Protein AF-A0A536QZB1-F1 (afdb_monomer_lite)

Secondary structure (DSSP, 8-state):
-PPPPPPPHHHHTTEEEEEEE-TTT---EEEEEEETTEEEEEE-STTSEEEEEEE-SSTTS-EEEEEEEPPTTEEB--EEEETTEEEE--EESS------TTS--------PPPPPPPTT-PPP----S----B-EEEEEES--

pLDDT: mean 73.52, std 22.34, range [28.92, 97.94]

Sequence (144 aa):
MPTPAQPRPLEQNGLELVGHSDLGGRGDGMQVMRNGDVLYVGHMGDFGVGTSVVDIADPARPKVLRQISVPKGTHSHKVQLADGLLLANHEQYPYRVVVRRGQIRVRLGAGEGLPEPDPDRRRPGGSDESAACLALVVARTTRG

Radius of gyration: 20.39 Å; chains: 1; bounding box: 47×38×72 Å

Structure (mmCIF, N/CA/C/O backbone):
data_AF-A0A536QZB1-F1
#
_entry.id   AF-A0A536QZB1-F1
#
loop_
_atom_site.group_PDB
_atom_site.id
_atom_site.type_symbol
_atom_site.label_atom_id
_atom_site.label_alt_id
_atom_site.label_comp_id
_atom_site.label_asym_id
_atom_site.label_entity_id
_atom_site.label_seq_id
_atom_site.pdbx_PDB_ins_code
_atom_site.Cartn_x
_atom_site.Cartn_y
_atom_site.Cartn_z
_atom_site.occupancy
_atom_site.B_iso_or_equiv
_atom_site.auth_seq_id
_atom_site.auth_comp_id
_atom_site.auth_asym_id
_atom_site.auth_atom_id
_atom_site.pdbx_PDB_model_num
ATOM 1 N N . MET A 1 1 ? 3.709 18.062 38.932 1.00 48.09 1 MET A N 1
ATOM 2 C CA . MET A 1 1 ? 2.764 17.720 37.849 1.00 48.09 1 MET A CA 1
ATOM 3 C C . MET A 1 1 ? 3.590 17.489 36.597 1.00 48.09 1 MET A C 1
ATOM 5 O O . MET A 1 1 ? 4.364 18.388 36.286 1.00 48.09 1 MET A O 1
ATOM 9 N N . PRO A 1 2 ? 3.526 16.331 35.922 1.00 42.81 2 PRO A N 1
ATOM 10 C CA . PRO A 1 2 ? 4.156 16.214 34.615 1.00 42.81 2 PRO A CA 1
ATOM 11 C C . PRO A 1 2 ? 3.460 17.188 33.660 1.00 42.81 2 PRO A C 1
ATOM 13 O O . PRO A 1 2 ? 2.234 17.313 33.684 1.00 42.81 2 PRO A O 1
ATOM 16 N N . THR A 1 3 ? 4.240 17.904 32.859 1.00 38.25 3 THR A N 1
ATOM 17 C CA . THR A 1 3 ? 3.725 18.739 31.772 1.00 38.25 3 THR A CA 1
ATOM 18 C C . THR A 1 3 ? 2.934 17.853 30.803 1.00 38.25 3 THR A C 1
ATOM 20 O O . THR A 1 3 ? 3.440 16.783 30.452 1.00 38.25 3 THR A O 1
ATOM 23 N N . PRO A 1 4 ? 1.721 18.241 30.366 1.00 52.66 4 PRO A N 1
ATOM 24 C CA . PRO A 1 4 ? 1.012 17.501 29.329 1.00 52.66 4 PRO A CA 1
ATOM 25 C C . PRO A 1 4 ? 1.910 17.365 28.097 1.00 52.66 4 PRO A C 1
ATOM 27 O O . PRO A 1 4 ? 2.496 18.354 27.651 1.00 52.66 4 PRO A O 1
ATOM 30 N N . ALA A 1 5 ? 2.047 16.148 27.571 1.00 63.94 5 ALA A N 1
ATOM 31 C CA . ALA A 1 5 ? 2.754 15.932 26.316 1.00 63.94 5 ALA A CA 1
ATOM 32 C C . ALA A 1 5 ? 2.104 16.790 25.218 1.00 63.94 5 ALA A C 1
ATOM 34 O O . ALA A 1 5 ? 0.876 16.862 25.132 1.00 63.94 5 ALA A O 1
ATOM 35 N N . GLN A 1 6 ? 2.916 17.473 24.408 1.00 60.62 6 GLN A N 1
ATOM 36 C CA . GLN A 1 6 ? 2.393 18.270 23.299 1.00 60.62 6 GLN A CA 1
ATOM 37 C C . GLN A 1 6 ? 1.693 17.354 22.278 1.00 60.62 6 GLN A C 1
ATOM 39 O O . GLN A 1 6 ? 2.250 16.307 21.940 1.00 60.62 6 GLN A O 1
ATOM 44 N N . PRO A 1 7 ? 0.506 17.733 21.764 1.00 60.34 7 PRO A N 1
ATOM 45 C CA . PRO A 1 7 ? -0.191 16.946 20.751 1.00 60.34 7 PRO A CA 1
ATOM 46 C C . PRO A 1 7 ? 0.644 16.842 19.474 1.00 60.34 7 PRO A C 1
ATOM 48 O O . PRO A 1 7 ? 1.287 17.817 19.071 1.00 60.34 7 PRO A O 1
ATOM 51 N N . ARG A 1 8 ? 0.610 15.682 18.813 1.00 77.44 8 ARG A N 1
ATOM 52 C CA . ARG A 1 8 ? 1.330 15.447 17.549 1.00 77.44 8 ARG A CA 1
ATOM 53 C C . ARG A 1 8 ? 0.755 16.312 16.414 1.00 77.44 8 ARG A C 1
ATOM 55 O O . ARG A 1 8 ? -0.412 16.696 16.491 1.00 77.44 8 ARG A O 1
ATOM 62 N N . PRO A 1 9 ? 1.504 16.573 15.322 1.00 79.88 9 PRO A N 1
ATOM 63 C CA . PRO A 1 9 ? 1.031 17.425 14.223 1.00 79.88 9 PRO A CA 1
ATOM 64 C C . PRO A 1 9 ? -0.341 17.026 13.654 1.00 79.88 9 PRO A C 1
ATOM 66 O O . PRO A 1 9 ? -1.150 17.894 13.344 1.00 79.88 9 PRO A O 1
ATOM 69 N N . LEU A 1 10 ? -0.643 15.725 13.566 1.00 78.88 10 LEU A N 1
ATOM 70 C CA . LEU A 1 10 ? -1.961 15.234 13.137 1.00 78.88 10 LEU A CA 1
ATOM 71 C C . LEU A 1 10 ? -3.072 15.633 14.126 1.00 78.88 10 LEU A C 1
ATOM 73 O O . LEU A 1 10 ? -4.098 16.178 13.719 1.00 78.88 10 LEU A O 1
ATOM 77 N N . GLU A 1 11 ? -2.833 15.443 15.426 1.00 79.94 11 GLU A N 1
ATOM 78 C CA . GLU A 1 11 ? -3.800 15.698 16.504 1.00 79.94 11 GLU A CA 1
ATOM 79 C C . GLU A 1 11 ? -4.137 17.189 16.624 1.00 79.94 11 GLU A C 1
ATOM 81 O O . GLU A 1 11 ? -5.294 17.551 16.837 1.00 79.94 11 GLU A O 1
ATOM 86 N N . GLN A 1 12 ? -3.154 18.067 16.392 1.00 83.88 12 GLN A N 1
ATOM 87 C CA . GLN A 1 12 ? -3.360 19.521 16.343 1.00 83.88 12 GLN A CA 1
ATOM 88 C C . GLN A 1 12 ? -4.321 19.947 15.222 1.00 83.88 12 GLN A C 1
ATOM 90 O O . GLN A 1 12 ? -4.978 20.980 15.331 1.00 83.88 12 GLN A O 1
ATOM 95 N N . ASN A 1 13 ? -4.434 19.138 14.166 1.00 84.88 13 ASN A N 1
ATOM 96 C CA . ASN A 1 13 ? -5.282 19.393 13.004 1.00 84.88 13 ASN A CA 1
ATOM 97 C C . ASN A 1 13 ? -6.594 18.585 13.032 1.00 84.88 13 ASN A C 1
ATOM 99 O O . ASN A 1 13 ? -7.268 18.463 12.011 1.00 84.88 13 ASN A O 1
ATOM 103 N N . GLY A 1 14 ? -6.981 18.032 14.190 1.00 87.19 14 GLY A N 1
ATOM 104 C CA . GLY A 1 14 ? -8.227 17.271 14.336 1.00 87.19 14 GLY A CA 1
ATOM 105 C C . GLY A 1 14 ? -8.199 15.886 13.679 1.00 87.19 14 GLY A C 1
ATOM 106 O O . GLY A 1 14 ? -9.262 15.291 13.470 1.00 87.19 14 GLY A O 1
ATOM 107 N N . LEU A 1 15 ? -7.006 15.369 13.377 1.00 87.62 15 LEU A N 1
ATOM 108 C CA . LEU A 1 15 ? -6.784 14.031 12.842 1.00 87.62 15 LEU A CA 1
ATOM 109 C C . LEU A 1 15 ? -6.149 13.130 13.899 1.00 87.62 15 LEU A C 1
ATOM 111 O O . LEU A 1 15 ? -5.240 13.527 14.621 1.00 87.62 15 LEU A O 1
ATOM 115 N N . GLU A 1 16 ? -6.590 11.883 13.949 1.00 86.69 16 GLU A N 1
ATOM 116 C CA . GLU A 1 16 ? -6.020 10.861 14.823 1.00 86.69 16 GLU A CA 1
ATOM 117 C C . GLU A 1 16 ? -5.283 9.817 13.977 1.00 86.69 16 GLU A C 1
ATOM 119 O O . GLU A 1 16 ? -5.871 9.258 13.048 1.00 86.69 16 GLU A O 1
ATOM 124 N N . LEU A 1 17 ? -4.009 9.546 14.291 1.00 86.88 17 LEU A N 1
ATOM 125 C CA . LEU A 1 17 ? -3.282 8.414 13.709 1.00 86.88 17 LEU A CA 1
ATOM 126 C C . LEU A 1 17 ? -3.865 7.113 14.269 1.00 86.88 17 LEU A C 1
ATOM 128 O O . LEU A 1 17 ? -3.701 6.839 15.456 1.00 86.88 17 LEU A O 1
ATOM 132 N N . VAL A 1 18 ? -4.493 6.309 13.411 1.00 90.19 18 VAL A N 1
ATOM 133 C CA . VAL A 1 18 ? -5.110 5.034 13.805 1.00 90.19 18 VAL A CA 1
ATOM 134 C C . VAL A 1 18 ? -4.110 3.890 13.683 1.00 90.19 18 VAL A C 1
ATOM 136 O O . VAL A 1 18 ? -3.960 3.102 14.610 1.00 90.19 18 VAL A O 1
ATOM 139 N N . GLY A 1 19 ? -3.396 3.815 12.560 1.00 88.75 19 GLY A N 1
ATOM 140 C CA . GLY A 1 19 ? -2.442 2.747 12.288 1.00 88.75 19 GLY A CA 1
ATOM 141 C C . GLY A 1 19 ? -1.452 3.112 11.191 1.00 88.75 19 GLY A C 1
ATOM 142 O O . GLY A 1 19 ? -1.628 4.091 10.459 1.00 88.75 19 GLY A O 1
ATOM 143 N N . HIS A 1 20 ? -0.393 2.312 11.102 1.00 91.25 20 HIS A N 1
ATOM 144 C CA . HIS A 1 20 ? 0.722 2.512 10.184 1.00 91.25 20 HIS A CA 1
ATOM 145 C C . HIS A 1 20 ? 1.288 1.163 9.727 1.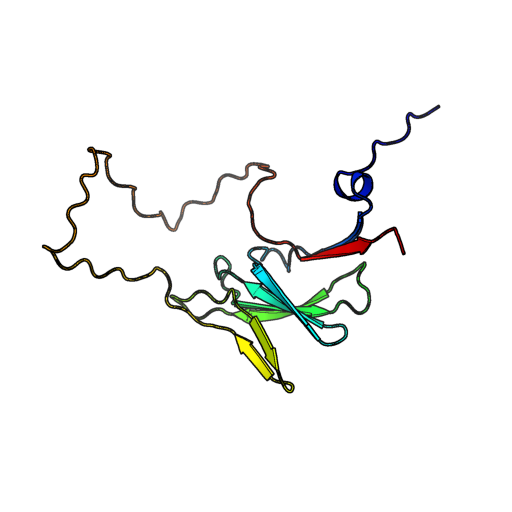00 91.25 20 HIS A C 1
ATOM 147 O O . HIS A 1 20 ? 1.377 0.220 10.514 1.00 91.25 20 HIS A O 1
ATOM 153 N N . SER A 1 21 ? 1.729 1.096 8.472 1.00 90.12 21 SER A N 1
ATOM 154 C CA . SER A 1 21 ? 2.563 0.012 7.954 1.00 90.12 21 SER A CA 1
ATOM 155 C C . SER A 1 21 ? 3.675 0.582 7.078 1.00 90.12 21 SER A C 1
ATOM 157 O O . SER A 1 21 ? 3.420 1.427 6.221 1.00 90.12 21 SER A O 1
ATOM 159 N N . ASP A 1 22 ? 4.891 0.064 7.251 1.00 88.81 22 ASP A N 1
ATOM 160 C CA . ASP A 1 22 ? 6.047 0.334 6.384 1.00 88.81 22 ASP A CA 1
ATOM 161 C C . ASP A 1 22 ? 6.048 -0.533 5.107 1.00 88.81 22 ASP A C 1
ATOM 163 O O . ASP A 1 22 ? 7.027 -0.567 4.356 1.00 88.81 22 ASP A O 1
ATOM 167 N N . LEU A 1 23 ? 4.955 -1.275 4.885 1.00 92.31 23 LEU A N 1
ATOM 168 C CA . LEU A 1 23 ? 4.755 -2.199 3.774 1.00 92.31 23 LEU A CA 1
ATOM 169 C C . LEU A 1 23 ? 5.849 -3.280 3.692 1.00 92.31 23 LEU A C 1
ATOM 171 O O . LEU A 1 23 ? 6.245 -3.692 2.601 1.00 92.31 23 LEU A O 1
ATOM 175 N N . GLY A 1 24 ? 6.353 -3.739 4.842 1.00 89.50 24 GLY A N 1
ATOM 176 C CA . GLY A 1 24 ? 7.427 -4.733 4.905 1.00 89.50 24 GLY A CA 1
ATOM 177 C C . GLY A 1 24 ? 8.780 -4.159 4.479 1.00 89.50 24 GLY A C 1
ATOM 178 O O . GLY A 1 24 ? 9.567 -4.847 3.828 1.00 89.50 24 GLY A O 1
ATOM 179 N N . GLY A 1 25 ? 9.024 -2.881 4.783 1.00 89.19 25 GLY A N 1
ATOM 180 C CA . GLY A 1 25 ? 10.221 -2.141 4.374 1.00 89.19 25 GLY A CA 1
ATOM 181 C C . GLY A 1 25 ? 10.221 -1.696 2.906 1.00 89.19 25 GLY A C 1
ATOM 182 O O . GLY A 1 25 ? 11.280 -1.408 2.349 1.00 89.19 25 GLY A O 1
ATOM 183 N N . ARG A 1 26 ? 9.051 -1.660 2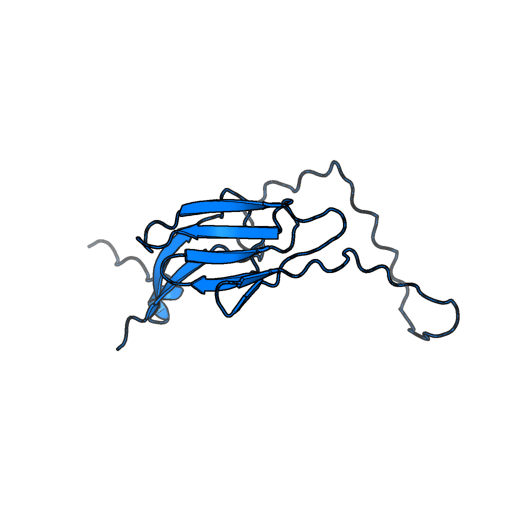.255 1.00 87.19 26 ARG A N 1
ATOM 184 C CA . ARG A 1 26 ? 8.865 -1.320 0.830 1.00 87.19 26 ARG A CA 1
ATOM 185 C C . ARG A 1 26 ? 8.046 -0.033 0.689 1.00 87.19 26 ARG A C 1
ATOM 187 O O . ARG A 1 26 ? 7.034 0.000 0.000 1.00 87.19 26 ARG A O 1
ATOM 194 N N . GLY A 1 27 ? 8.451 1.013 1.403 1.00 78.06 27 GLY A N 1
ATOM 195 C CA . GLY A 1 27 ? 7.668 2.233 1.622 1.00 78.06 27 GLY A CA 1
ATOM 196 C C . GLY A 1 27 ? 7.551 3.205 0.442 1.00 78.06 27 GLY A C 1
ATOM 197 O O . GLY A 1 27 ? 7.283 4.370 0.692 1.00 78.06 27 GLY A O 1
ATOM 198 N N . ASP A 1 28 ? 7.747 2.782 -0.813 1.00 87.81 28 ASP A N 1
ATOM 199 C CA . ASP A 1 28 ? 7.618 3.619 -2.026 1.00 87.81 28 ASP A CA 1
ATOM 200 C C . ASP A 1 28 ? 6.173 3.716 -2.563 1.00 87.81 28 ASP A C 1
ATOM 202 O O . ASP A 1 28 ? 5.942 3.851 -3.770 1.00 87.81 28 ASP A O 1
ATOM 206 N N . GLY A 1 29 ? 5.188 3.599 -1.667 1.00 87.19 29 GLY A N 1
ATOM 207 C CA . GLY A 1 29 ? 3.770 3.665 -2.005 1.00 87.19 29 GLY A CA 1
ATOM 208 C C . GLY A 1 29 ? 3.370 5.036 -2.557 1.00 87.19 29 GLY A C 1
ATOM 209 O O . GLY A 1 29 ? 3.909 6.070 -2.156 1.00 87.19 29 GLY A O 1
ATOM 210 N N . MET A 1 30 ? 2.403 5.045 -3.475 1.00 90.62 30 MET A N 1
ATOM 211 C CA . MET A 1 30 ? 1.865 6.258 -4.090 1.00 90.62 30 MET A CA 1
ATOM 212 C C . MET A 1 30 ? 0.332 6.234 -4.097 1.00 90.62 30 MET A C 1
ATOM 214 O O . MET A 1 30 ? -0.285 6.728 -3.156 1.00 90.62 30 MET A O 1
ATOM 218 N N . GLN A 1 31 ? -0.312 5.655 -5.115 1.00 94.88 31 GLN A N 1
ATOM 219 C CA . GLN A 1 31 ? -1.771 5.615 -5.162 1.00 94.88 31 GLN A CA 1
ATOM 220 C C . GLN A 1 31 ? -2.310 4.520 -4.236 1.00 94.88 31 GLN A C 1
ATOM 222 O O . GLN A 1 31 ? -1.802 3.403 -4.236 1.00 94.88 31 GLN A O 1
ATOM 227 N N . VAL A 1 32 ? -3.382 4.813 -3.499 1.00 95.56 32 VAL A N 1
ATOM 228 C CA . VAL A 1 32 ? -4.080 3.843 -2.645 1.00 95.56 32 VAL A CA 1
ATOM 229 C C . VAL A 1 32 ? -5.545 3.756 -3.066 1.00 95.56 32 VAL A C 1
ATOM 231 O O . VAL A 1 32 ? -6.223 4.776 -3.163 1.00 95.56 32 VAL A O 1
ATOM 234 N N . MET A 1 33 ? -6.038 2.540 -3.295 1.00 96.12 33 MET A N 1
ATOM 235 C CA . MET A 1 33 ? -7.446 2.245 -3.577 1.00 96.12 33 MET A CA 1
ATOM 236 C C . MET A 1 33 ? -7.990 1.259 -2.547 1.00 96.12 33 MET A C 1
ATOM 238 O O . MET A 1 33 ? -7.295 0.322 -2.160 1.00 96.12 33 MET A O 1
ATOM 242 N N . ARG A 1 34 ? -9.241 1.440 -2.118 1.00 95.75 34 ARG A N 1
ATOM 243 C CA . ARG A 1 34 ? -9.908 0.567 -1.143 1.00 95.75 34 ARG A CA 1
ATOM 244 C C . ARG A 1 34 ? -11.006 -0.259 -1.804 1.00 95.75 34 ARG A C 1
ATOM 246 O O . ARG A 1 34 ? -11.781 0.276 -2.590 1.00 95.75 34 ARG A O 1
ATOM 253 N N . ASN A 1 35 ? -11.117 -1.527 -1.418 1.00 95.81 35 ASN A N 1
ATOM 254 C CA . ASN A 1 35 ? -12.297 -2.358 -1.654 1.00 95.81 35 ASN A CA 1
ATOM 255 C C . ASN A 1 35 ? -12.585 -3.201 -0.405 1.00 95.81 35 ASN A C 1
ATOM 257 O O . ASN A 1 35 ? -11.791 -4.072 -0.050 1.00 95.81 35 ASN A O 1
ATOM 261 N N . GLY A 1 36 ? -13.699 -2.917 0.276 1.00 95.56 36 GLY A N 1
ATOM 262 C CA . GLY A 1 36 ? -14.001 -3.506 1.583 1.00 95.56 36 GLY A CA 1
ATOM 263 C C . GLY A 1 36 ? -12.886 -3.220 2.590 1.00 95.56 36 GLY A C 1
ATOM 264 O O . GLY A 1 36 ? -12.449 -2.078 2.725 1.00 95.56 36 GLY A O 1
ATOM 265 N N . ASP A 1 37 ? -12.385 -4.258 3.249 1.00 97.44 37 ASP A N 1
ATOM 266 C CA . ASP A 1 37 ? -11.296 -4.161 4.230 1.00 97.44 37 ASP A CA 1
ATOM 267 C C . ASP A 1 37 ? -9.915 -4.425 3.623 1.00 97.44 37 ASP A C 1
ATOM 269 O O . ASP A 1 37 ? -8.972 -4.791 4.317 1.00 97.44 37 ASP A O 1
ATOM 273 N N . VAL A 1 38 ? -9.781 -4.225 2.312 1.00 97.19 38 VAL A N 1
ATOM 274 C CA . VAL A 1 38 ? -8.518 -4.392 1.599 1.00 97.19 38 VAL A CA 1
ATOM 275 C C . VAL A 1 38 ? -8.124 -3.092 0.919 1.00 97.19 38 VAL A C 1
ATOM 277 O O . VAL A 1 38 ? -8.932 -2.434 0.256 1.00 97.19 38 VAL A O 1
ATOM 280 N N . LEU A 1 39 ? -6.851 -2.743 1.055 1.00 97.12 39 LEU A N 1
ATOM 281 C CA . LEU A 1 39 ? -6.207 -1.675 0.312 1.00 97.12 39 LEU A CA 1
ATOM 282 C C . LEU A 1 39 ? -5.272 -2.244 -0.747 1.00 97.12 39 LEU A C 1
ATOM 284 O O . LEU A 1 39 ? -4.553 -3.214 -0.516 1.00 97.12 39 LEU A O 1
ATOM 288 N N . TYR A 1 40 ? -5.257 -1.579 -1.891 1.00 96.69 40 TYR A N 1
ATOM 289 C CA . TYR A 1 40 ? -4.337 -1.799 -2.992 1.00 96.69 40 TYR A CA 1
ATOM 290 C C . TYR A 1 40 ? -3.474 -0.550 -3.102 1.00 96.69 40 TYR A C 1
ATOM 292 O O . TYR A 1 40 ? -3.983 0.533 -3.386 1.00 96.69 40 TYR A O 1
ATOM 300 N N . VAL A 1 41 ? -2.184 -0.699 -2.830 1.00 96.44 41 VAL A N 1
ATOM 301 C CA . VAL A 1 41 ? -1.201 0.384 -2.846 1.00 96.44 41 VAL A CA 1
ATOM 302 C C . VAL A 1 41 ? -0.333 0.203 -4.083 1.00 96.44 41 VAL A C 1
ATOM 304 O O . VAL A 1 41 ? 0.364 -0.802 -4.187 1.00 96.44 41 VAL A O 1
ATOM 307 N N . GLY A 1 42 ? -0.389 1.135 -5.029 1.00 95.56 42 GLY A N 1
ATOM 308 C CA . GLY A 1 42 ? 0.537 1.207 -6.156 1.00 95.56 42 GLY A CA 1
ATOM 309 C C . GLY A 1 42 ? 1.890 1.742 -5.697 1.00 95.56 42 GLY A C 1
ATOM 310 O O . GLY A 1 42 ? 1.943 2.692 -4.918 1.00 95.56 42 GLY A O 1
ATOM 311 N N . HIS A 1 43 ? 2.975 1.145 -6.180 1.00 93.44 43 HIS A N 1
ATOM 312 C CA . HIS A 1 43 ? 4.347 1.495 -5.805 1.00 93.44 43 HIS A CA 1
ATOM 313 C C . HIS A 1 43 ? 5.103 2.113 -6.973 1.00 93.44 43 HIS A C 1
ATOM 315 O O . HIS A 1 43 ? 4.867 1.764 -8.133 1.00 93.44 43 HIS A O 1
ATOM 321 N N . MET A 1 44 ? 6.050 3.001 -6.673 1.00 90.25 44 MET A N 1
ATOM 322 C CA . MET A 1 44 ? 6.960 3.528 -7.692 1.00 90.25 44 MET A CA 1
ATOM 323 C C . MET A 1 44 ? 7.704 2.393 -8.400 1.00 90.25 44 MET A C 1
ATOM 325 O O . MET A 1 44 ? 7.738 2.379 -9.627 1.00 90.25 44 MET A O 1
ATOM 329 N N . GLY A 1 45 ? 8.167 1.386 -7.659 1.00 87.19 45 GLY A N 1
ATOM 330 C CA . GLY A 1 45 ? 8.941 0.261 -8.179 1.00 87.19 45 GLY A CA 1
ATOM 331 C C . GLY A 1 45 ? 10.387 0.241 -7.687 1.00 87.19 45 GLY A C 1
ATOM 332 O O . GLY A 1 45 ? 11.112 -0.706 -7.997 1.00 87.19 45 GLY A O 1
ATOM 333 N N . ASP A 1 46 ? 10.795 1.226 -6.882 1.00 85.75 46 ASP A N 1
ATOM 334 C CA . ASP A 1 46 ? 12.167 1.420 -6.393 1.00 85.75 46 ASP A CA 1
ATOM 335 C C . ASP A 1 46 ? 12.662 0.216 -5.584 1.00 85.75 46 ASP A C 1
ATOM 337 O O . ASP A 1 46 ? 13.854 -0.096 -5.555 1.00 85.75 46 ASP A O 1
ATOM 341 N N . PHE A 1 47 ? 11.729 -0.502 -4.958 1.00 86.50 47 PHE A N 1
ATOM 342 C CA . PHE A 1 47 ? 12.008 -1.698 -4.176 1.00 86.50 47 PHE A CA 1
ATOM 343 C C . PHE A 1 47 ? 11.586 -3.010 -4.857 1.00 86.50 47 PHE A C 1
ATOM 345 O O . PHE A 1 47 ? 11.492 -4.047 -4.195 1.00 86.50 47 PHE A O 1
ATOM 352 N N . GLY A 1 48 ? 11.324 -2.988 -6.167 1.00 90.31 48 GLY A N 1
ATOM 353 C CA . GLY A 1 48 ? 10.914 -4.166 -6.938 1.00 90.31 48 GLY A CA 1
ATOM 354 C C . GLY A 1 48 ? 9.452 -4.584 -6.735 1.00 90.31 48 GLY A C 1
ATOM 355 O O . GLY A 1 48 ? 9.036 -5.620 -7.255 1.00 90.31 48 GLY A O 1
ATOM 356 N N . VAL A 1 49 ? 8.661 -3.791 -6.011 1.00 93.69 49 VAL A N 1
ATOM 357 C CA . VAL A 1 49 ? 7.224 -4.004 -5.793 1.00 93.69 49 VAL A CA 1
ATOM 358 C C . VAL A 1 49 ? 6.447 -3.051 -6.691 1.00 93.69 49 VAL A C 1
ATOM 360 O O . VAL A 1 49 ? 6.788 -1.882 -6.771 1.00 93.69 49 VAL A O 1
ATOM 363 N N . GLY A 1 50 ? 5.420 -3.549 -7.377 1.00 93.56 50 GLY A N 1
ATOM 364 C CA . GLY A 1 50 ? 4.491 -2.733 -8.159 1.00 93.56 50 GLY A CA 1
ATOM 365 C C . GLY A 1 50 ? 3.165 -2.497 -7.441 1.00 93.56 50 GLY A C 1
ATOM 366 O O . GLY A 1 50 ? 2.585 -1.420 -7.540 1.00 93.56 50 GLY A O 1
ATOM 367 N N . THR A 1 51 ? 2.677 -3.474 -6.671 1.00 95.88 51 THR A N 1
ATOM 368 C CA . THR A 1 51 ? 1.437 -3.323 -5.893 1.00 95.88 51 THR A CA 1
ATOM 369 C C . THR A 1 51 ? 1.497 -4.099 -4.581 1.00 95.88 51 THR A C 1
ATOM 371 O O . THR A 1 51 ? 1.784 -5.295 -4.596 1.00 95.88 51 THR A O 1
ATOM 374 N N . SER A 1 52 ? 1.166 -3.456 -3.459 1.00 97.06 52 SER A N 1
ATOM 375 C CA . SER A 1 52 ? 0.905 -4.134 -2.182 1.00 97.06 52 SER A CA 1
ATOM 376 C C . SER A 1 52 ? -0.595 -4.263 -1.936 1.00 97.06 52 SER A C 1
ATOM 378 O O . SER A 1 52 ? -1.350 -3.312 -2.121 1.00 97.06 52 SER A O 1
ATOM 380 N N . VAL A 1 53 ? -1.016 -5.440 -1.486 1.00 97.38 53 VAL A N 1
ATOM 381 C CA . VAL A 1 53 ? -2.368 -5.735 -1.005 1.00 97.38 53 VAL A CA 1
ATOM 382 C C . VAL A 1 53 ? -2.310 -5.785 0.515 1.00 97.38 53 VAL A C 1
ATOM 384 O O . VAL A 1 53 ? -1.528 -6.559 1.073 1.00 97.38 53 VAL A O 1
ATOM 387 N N . VAL A 1 54 ? -3.112 -4.963 1.182 1.00 97.56 54 VAL A N 1
ATOM 388 C CA . VAL A 1 54 ? -3.059 -4.761 2.633 1.00 97.56 54 VAL A CA 1
ATOM 389 C C . VAL A 1 54 ? -4.439 -4.999 3.234 1.00 97.56 54 VAL A C 1
ATOM 391 O O . VAL A 1 54 ? -5.403 -4.358 2.831 1.00 97.56 54 VAL A O 1
ATOM 394 N N . ASP A 1 55 ? -4.526 -5.907 4.198 1.00 97.94 55 ASP A N 1
ATOM 395 C CA . ASP A 1 55 ? -5.694 -6.097 5.056 1.00 97.94 55 ASP A CA 1
ATOM 396 C C . ASP A 1 55 ? -5.755 -4.978 6.098 1.00 97.94 55 ASP A C 1
ATOM 398 O O . ASP A 1 55 ? -4.772 -4.706 6.796 1.00 97.94 55 ASP A O 1
ATOM 402 N N . ILE A 1 56 ? -6.913 -4.335 6.184 1.00 97.56 56 ILE A N 1
ATOM 403 C CA . ILE A 1 56 ? -7.239 -3.274 7.135 1.00 97.56 56 ILE A CA 1
ATOM 404 C C . ILE A 1 56 ? -8.531 -3.564 7.909 1.00 97.56 56 ILE A C 1
ATOM 406 O O . ILE A 1 56 ? -9.162 -2.626 8.394 1.00 97.56 56 ILE A O 1
ATOM 410 N N . ALA A 1 57 ? -8.927 -4.834 8.053 1.00 97.62 57 ALA A N 1
ATOM 411 C CA . ALA A 1 57 ? -10.067 -5.217 8.893 1.00 97.62 57 ALA A CA 1
ATOM 412 C C . ALA A 1 57 ? -9.907 -4.705 10.336 1.00 97.62 57 ALA A C 1
ATOM 414 O O . ALA A 1 57 ? -10.873 -4.281 10.968 1.00 97.62 57 ALA A O 1
ATOM 415 N N . ASP A 1 58 ? -8.664 -4.683 10.829 1.00 97.06 58 ASP A N 1
ATOM 416 C CA . ASP A 1 58 ? -8.253 -3.866 11.970 1.00 97.06 58 ASP A CA 1
ATOM 417 C C . ASP A 1 58 ? -7.368 -2.706 11.470 1.00 97.06 58 ASP A C 1
ATOM 419 O O . ASP A 1 58 ? -6.177 -2.912 11.203 1.00 97.06 58 ASP A O 1
ATOM 423 N N . PRO A 1 59 ? -7.904 -1.477 11.338 1.00 93.44 59 PRO A N 1
ATOM 424 C CA . PRO A 1 59 ? -7.151 -0.341 10.813 1.00 93.44 59 PRO A CA 1
ATOM 425 C C . PRO A 1 59 ? -6.012 0.107 11.735 1.00 93.44 59 PRO A C 1
ATOM 427 O O . PRO A 1 59 ? -5.100 0.789 11.268 1.00 93.44 59 PRO A O 1
ATOM 430 N N . ALA A 1 60 ? -6.030 -0.275 13.018 1.00 94.06 60 ALA A N 1
ATOM 431 C CA . ALA A 1 60 ? -4.923 -0.007 13.933 1.00 94.06 60 ALA A CA 1
ATOM 432 C C . ALA A 1 60 ? -3.740 -0.958 13.707 1.00 94.06 60 ALA A C 1
ATOM 434 O O . ALA A 1 60 ? -2.623 -0.695 14.157 1.00 94.06 60 ALA A O 1
ATOM 435 N N . ARG A 1 61 ? -3.966 -2.064 12.986 1.00 93.94 61 ARG A N 1
ATOM 436 C CA . ARG A 1 61 ? -2.961 -3.089 12.694 1.00 93.94 61 ARG A CA 1
ATOM 437 C C . ARG A 1 61 ? -3.012 -3.531 11.225 1.00 93.94 61 ARG A C 1
ATOM 439 O O . ARG A 1 61 ? -3.292 -4.706 10.976 1.00 93.94 61 ARG A O 1
ATOM 446 N N . PRO A 1 62 ? -2.703 -2.645 10.255 1.00 96.19 62 PRO A N 1
ATOM 447 C CA . PRO A 1 62 ? -2.681 -3.015 8.842 1.00 96.19 62 PRO A CA 1
ATOM 448 C C . PRO A 1 62 ? -1.694 -4.159 8.578 1.00 96.19 62 PRO A C 1
ATOM 450 O O . PRO A 1 62 ? -0.567 -4.143 9.082 1.00 96.19 62 PRO A O 1
ATOM 453 N N . LYS A 1 63 ? -2.090 -5.146 7.769 1.00 96.88 63 LYS A N 1
ATOM 454 C CA . LYS A 1 63 ? -1.262 -6.323 7.456 1.00 96.88 63 LYS A CA 1
ATOM 455 C C . LYS A 1 63 ? -1.053 -6.451 5.959 1.00 96.88 63 LYS A C 1
ATOM 457 O O . LYS A 1 63 ? -2.010 -6.572 5.203 1.00 96.88 63 LYS A O 1
ATOM 462 N N . VAL A 1 64 ? 0.200 -6.492 5.520 1.00 96.69 64 VAL A N 1
ATOM 463 C CA . VAL A 1 64 ? 0.519 -6.800 4.121 1.00 96.69 64 VAL A CA 1
ATOM 464 C C . VAL A 1 64 ? 0.165 -8.262 3.849 1.00 96.69 64 VAL A C 1
ATOM 466 O O . VAL A 1 64 ? 0.768 -9.166 4.423 1.00 96.69 64 VAL A O 1
ATOM 469 N N . LEU A 1 65 ? -0.813 -8.494 2.975 1.00 97.56 65 LEU A N 1
ATOM 470 C CA . LEU A 1 65 ? -1.225 -9.831 2.546 1.00 97.56 65 LEU A CA 1
ATOM 471 C C . LEU A 1 65 ? -0.369 -10.338 1.387 1.00 97.56 65 LEU A C 1
ATOM 473 O O . LEU A 1 65 ? -0.021 -11.516 1.325 1.00 97.56 65 LEU A O 1
ATOM 477 N N . ARG A 1 66 ? -0.066 -9.455 0.430 1.00 96.81 66 ARG A N 1
ATOM 478 C CA . ARG A 1 66 ? 0.670 -9.807 -0.787 1.00 96.81 66 ARG A CA 1
ATOM 479 C C . ARG A 1 66 ? 1.389 -8.596 -1.357 1.00 96.81 66 ARG A C 1
ATOM 481 O O . ARG A 1 66 ? 0.866 -7.490 -1.315 1.00 96.81 66 ARG A O 1
ATOM 488 N N . GLN A 1 67 ? 2.544 -8.835 -1.968 1.00 96.06 67 GLN A N 1
ATOM 489 C CA . GLN A 1 67 ? 3.241 -7.860 -2.801 1.00 96.06 67 GLN A CA 1
ATOM 490 C C . GLN A 1 67 ? 3.456 -8.455 -4.190 1.00 96.06 67 GLN A C 1
ATOM 492 O O . GLN A 1 67 ? 3.964 -9.567 -4.333 1.00 96.06 67 GLN A O 1
ATOM 497 N N . ILE A 1 68 ? 3.006 -7.735 -5.210 1.00 94.69 68 ILE A N 1
ATOM 498 C CA . ILE A 1 68 ? 3.145 -8.092 -6.620 1.00 94.69 68 ILE A CA 1
ATOM 499 C C . ILE A 1 68 ? 4.362 -7.340 -7.150 1.00 94.69 68 ILE A C 1
ATOM 501 O O . ILE A 1 68 ? 4.469 -6.130 -6.952 1.00 94.69 68 ILE A O 1
ATOM 505 N N . SER A 1 69 ? 5.290 -8.048 -7.792 1.00 93.88 69 SER A N 1
ATOM 506 C CA . SER A 1 69 ? 6.528 -7.453 -8.295 1.00 93.88 69 SER A CA 1
ATOM 507 C C . SER A 1 69 ? 6.280 -6.535 -9.486 1.00 93.88 69 SER A C 1
ATOM 509 O O . SER A 1 69 ? 5.452 -6.840 -10.344 1.00 93.88 69 SER A O 1
ATOM 511 N N . VAL A 1 70 ? 7.062 -5.465 -9.582 1.00 91.19 70 VAL A N 1
ATOM 512 C CA . VAL A 1 70 ? 7.083 -4.610 -10.773 1.00 91.19 70 VAL A CA 1
ATOM 513 C C . VAL A 1 70 ? 7.942 -5.262 -11.866 1.00 91.19 70 VAL A C 1
ATOM 515 O O . VAL A 1 70 ? 9.028 -5.775 -11.570 1.00 91.19 70 VAL A O 1
ATOM 518 N N . PRO A 1 71 ? 7.507 -5.278 -13.136 1.00 85.38 71 PRO A N 1
ATOM 519 C CA . PRO A 1 71 ? 8.375 -5.689 -14.232 1.00 85.38 71 PRO A CA 1
ATOM 520 C C . PRO A 1 71 ? 9.607 -4.786 -14.357 1.00 85.38 71 PRO A C 1
ATOM 522 O O . PRO A 1 71 ? 9.543 -3.570 -14.157 1.00 85.38 71 PRO A O 1
ATOM 525 N N . LYS A 1 72 ? 10.743 -5.371 -14.750 1.00 84.12 72 LYS A N 1
ATOM 526 C CA . LYS A 1 72 ? 11.983 -4.615 -14.968 1.00 84.12 72 LYS A CA 1
ATOM 527 C C . LYS A 1 72 ? 11.774 -3.529 -16.027 1.00 84.12 72 LYS A C 1
ATOM 529 O O . LYS A 1 72 ? 11.233 -3.798 -17.096 1.00 84.12 72 LYS A O 1
ATOM 534 N N . GLY A 1 73 ? 12.285 -2.330 -15.753 1.00 81.31 73 GLY A N 1
ATOM 535 C CA . GLY A 1 73 ? 12.191 -1.200 -16.678 1.00 81.31 73 GLY A CA 1
ATOM 536 C C . GLY A 1 73 ? 10.805 -0.553 -16.710 1.00 81.31 73 GLY A C 1
ATOM 537 O O . GLY A 1 73 ? 10.455 0.082 -17.708 1.00 81.31 73 GLY A O 1
ATOM 538 N N . THR A 1 74 ? 10.008 -0.747 -15.655 1.00 82.56 74 THR A N 1
ATOM 539 C CA . THR A 1 74 ? 8.697 -0.115 -15.509 1.00 82.56 74 THR A CA 1
ATOM 540 C C . THR A 1 74 ? 8.492 0.459 -14.111 1.00 82.56 74 THR A C 1
ATOM 542 O O . THR A 1 74 ? 9.125 0.013 -13.157 1.00 82.56 74 THR A O 1
ATOM 545 N N . HIS A 1 75 ? 7.594 1.435 -14.011 1.00 86.94 75 HIS A N 1
ATOM 546 C CA . HIS A 1 75 ? 6.972 1.885 -12.768 1.00 86.94 75 HIS A CA 1
ATOM 547 C C . HIS A 1 75 ? 5.498 1.465 -12.734 1.00 86.94 75 HIS A C 1
ATOM 549 O O . HIS A 1 75 ? 4.862 1.357 -13.787 1.00 86.94 75 HIS A O 1
ATOM 555 N N . SER A 1 76 ? 4.943 1.272 -11.531 1.00 86.56 76 SER A N 1
ATOM 556 C CA . SER A 1 76 ? 3.578 0.750 -11.336 1.00 86.56 76 SER A CA 1
ATOM 557 C C . SER A 1 76 ? 2.784 1.481 -10.247 1.00 86.56 76 SER A C 1
ATOM 559 O O . SER A 1 76 ? 2.029 0.890 -9.474 1.00 86.56 76 SER A O 1
ATOM 561 N N . HIS A 1 77 ? 2.954 2.796 -10.167 1.00 91.75 77 HIS A N 1
ATOM 562 C CA . HIS A 1 77 ? 2.437 3.583 -9.050 1.00 91.75 77 HIS A CA 1
ATOM 563 C C . HIS A 1 77 ? 0.943 3.923 -9.145 1.00 91.75 77 HIS A C 1
ATOM 565 O O . HIS A 1 77 ? 0.409 4.538 -8.224 1.00 91.75 77 HIS A O 1
ATOM 571 N N . LYS A 1 78 ? 0.258 3.539 -10.228 1.00 92.19 78 LYS A N 1
ATOM 572 C CA . LYS A 1 78 ? -1.169 3.796 -10.445 1.00 92.19 78 LYS A CA 1
ATOM 573 C C . LYS A 1 78 ? -1.951 2.489 -10.353 1.00 92.19 78 LYS A C 1
ATOM 575 O O . LYS A 1 78 ? -1.666 1.532 -11.073 1.00 92.19 78 LYS A O 1
ATOM 580 N N . VAL A 1 79 ? -2.970 2.481 -9.502 1.00 94.62 79 VAL A N 1
ATOM 581 C CA . VAL A 1 79 ? -3.895 1.358 -9.315 1.00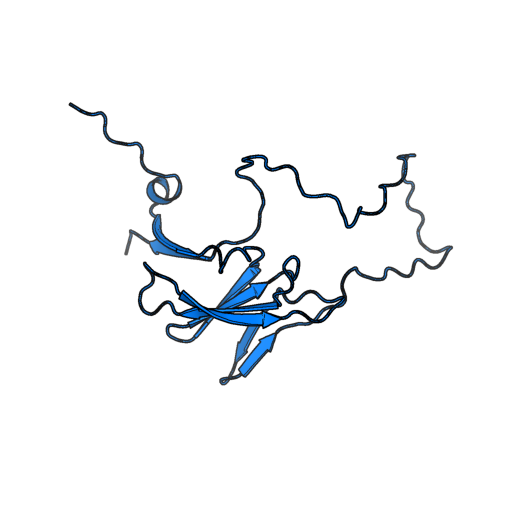 94.62 79 VAL A CA 1
ATOM 582 C C . VAL A 1 79 ? -5.340 1.850 -9.375 1.00 94.62 79 VAL A C 1
ATOM 584 O O . VAL A 1 79 ? -5.665 2.906 -8.843 1.00 94.62 79 VAL A O 1
ATOM 587 N N . GLN A 1 80 ? -6.219 1.099 -10.033 1.00 94.94 80 GLN A N 1
ATOM 588 C CA . GLN A 1 80 ? -7.650 1.388 -10.155 1.00 94.94 80 GLN A CA 1
ATOM 589 C C . GLN A 1 80 ? -8.466 0.128 -9.887 1.00 94.94 80 GLN A C 1
ATOM 591 O O . GLN A 1 80 ? -8.028 -0.978 -10.200 1.00 94.94 80 GLN A O 1
ATOM 596 N N . LEU A 1 81 ? -9.661 0.306 -9.328 1.00 94.25 81 LEU A N 1
ATOM 597 C CA . LEU A 1 81 ? -10.609 -0.773 -9.069 1.00 94.25 81 LEU A CA 1
ATOM 598 C C . LEU A 1 81 ? -11.913 -0.480 -9.805 1.00 94.25 81 LEU A C 1
ATOM 600 O O . LEU A 1 81 ? -12.460 0.612 -9.660 1.00 94.25 81 LEU A O 1
ATOM 604 N N . ALA A 1 82 ? -12.405 -1.446 -10.577 1.00 88.81 82 ALA A N 1
ATOM 605 C CA . ALA A 1 82 ? -13.687 -1.355 -11.275 1.00 88.81 82 ALA A CA 1
ATOM 606 C C . ALA A 1 82 ? -14.249 -2.759 -11.515 1.00 88.81 82 ALA A C 1
ATOM 608 O O . ALA A 1 82 ? -13.516 -3.629 -11.971 1.00 88.81 82 ALA A O 1
ATOM 609 N N . ASP A 1 83 ? -15.525 -2.989 -11.195 1.00 91.62 83 ASP A N 1
ATOM 610 C CA . ASP A 1 83 ? -16.251 -4.237 -11.493 1.00 91.62 83 ASP A CA 1
ATOM 611 C C . ASP A 1 83 ? -15.526 -5.529 -11.065 1.00 91.62 83 ASP A C 1
ATOM 613 O O . ASP A 1 83 ? -15.502 -6.532 -11.775 1.00 91.62 83 ASP A O 1
ATOM 617 N N . GLY A 1 84 ? -14.894 -5.503 -9.886 1.00 86.19 84 GLY A N 1
ATOM 618 C CA . GLY A 1 84 ? -14.124 -6.638 -9.361 1.00 86.19 84 GLY A CA 1
ATOM 619 C C . GLY A 1 84 ? -12.750 -6.835 -10.015 1.00 86.19 84 GLY A C 1
ATOM 620 O O . GLY A 1 84 ? -12.060 -7.804 -9.707 1.00 86.19 84 GLY A O 1
ATOM 621 N N . LEU A 1 85 ? -12.331 -5.916 -10.884 1.00 88.62 85 LEU A N 1
ATOM 622 C CA . LEU A 1 85 ? -11.026 -5.904 -11.533 1.00 88.62 85 LEU A CA 1
ATOM 623 C C . LEU A 1 85 ? -10.074 -4.934 -10.832 1.00 88.62 85 LEU A C 1
ATOM 625 O O . LEU A 1 85 ? -10.472 -3.864 -10.368 1.00 88.62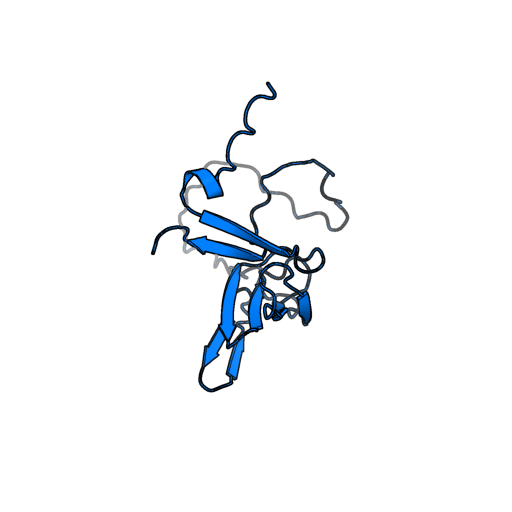 85 LEU A O 1
ATOM 629 N N . LEU A 1 86 ? -8.794 -5.305 -10.824 1.00 92.25 86 LEU A N 1
ATOM 630 C CA . LEU A 1 86 ? -7.673 -4.440 -10.472 1.00 92.25 86 LEU A CA 1
ATOM 631 C C . LEU A 1 86 ? -6.909 -4.086 -11.747 1.00 92.25 86 LEU A C 1
ATOM 633 O O . LEU A 1 86 ? -6.373 -4.966 -12.421 1.00 92.25 86 LEU A O 1
ATOM 637 N N . LEU A 1 87 ? -6.827 -2.794 -12.048 1.00 91.69 87 LEU A N 1
ATOM 638 C CA . LEU A 1 87 ? -5.967 -2.252 -13.091 1.00 91.69 87 LEU A CA 1
ATOM 639 C C . LEU A 1 87 ? -4.718 -1.661 -12.445 1.00 91.69 87 LEU A C 1
ATOM 641 O O . LEU A 1 87 ? -4.824 -0.736 -11.647 1.00 91.69 87 LEU A O 1
ATOM 645 N N . ALA A 1 88 ? -3.547 -2.165 -12.823 1.00 91.38 88 ALA A N 1
ATOM 646 C CA . ALA A 1 88 ? -2.256 -1.590 -12.466 1.00 91.38 88 ALA A CA 1
ATOM 647 C C . ALA A 1 88 ? -1.547 -1.146 -13.746 1.00 91.38 88 ALA A C 1
ATOM 649 O O . ALA A 1 88 ? -1.508 -1.890 -14.731 1.00 91.38 88 ALA A O 1
ATOM 650 N N . ASN A 1 89 ? -1.022 0.077 -13.766 1.00 87.19 89 ASN A N 1
ATOM 651 C CA . ASN A 1 89 ? -0.236 0.530 -14.908 1.00 87.19 89 ASN A CA 1
ATOM 652 C C . ASN A 1 89 ? 1.164 -0.094 -14.858 1.00 87.19 89 ASN A C 1
ATOM 654 O O . ASN A 1 89 ? 1.736 -0.213 -13.788 1.00 87.19 89 ASN A O 1
ATOM 658 N N . HIS A 1 90 ? 1.757 -0.394 -16.010 1.00 87.62 90 HIS A N 1
ATOM 659 C CA . HIS A 1 90 ? 3.198 -0.621 -16.126 1.00 87.62 90 HIS A CA 1
ATOM 660 C C . HIS A 1 90 ? 3.729 0.362 -17.163 1.00 87.62 90 HIS A C 1
ATOM 662 O O . HIS A 1 90 ? 3.645 0.117 -18.367 1.00 87.62 90 HIS A O 1
ATOM 668 N N . GLU A 1 91 ? 4.204 1.517 -16.710 1.00 83.62 91 GLU A N 1
ATOM 669 C CA . GLU A 1 91 ? 4.758 2.526 -17.614 1.00 83.62 91 GLU A CA 1
ATOM 670 C C . GLU A 1 91 ? 6.270 2.380 -17.721 1.00 83.62 91 GLU A C 1
ATOM 672 O O . GLU A 1 91 ? 6.937 2.080 -16.736 1.00 83.62 91 GLU A O 1
ATOM 677 N N . GLN A 1 92 ? 6.812 2.576 -18.923 1.00 82.12 92 GLN A N 1
ATOM 678 C CA . GLN A 1 92 ? 8.245 2.451 -19.167 1.00 82.12 92 GLN A CA 1
ATOM 679 C C . GLN A 1 92 ? 9.032 3.451 -18.313 1.00 82.12 92 GLN A C 1
ATOM 681 O O . GLN A 1 92 ? 8.807 4.658 -18.395 1.00 82.12 92 GLN A O 1
ATOM 686 N N . TYR A 1 93 ? 10.009 2.945 -17.563 1.00 76.62 93 TYR A N 1
ATOM 687 C CA . TYR A 1 93 ? 10.904 3.757 -16.752 1.00 76.62 93 TYR A CA 1
ATOM 688 C C . TYR A 1 93 ? 12.319 3.140 -16.668 1.00 76.62 93 TYR A C 1
ATOM 690 O O . TYR A 1 93 ? 12.438 1.930 -16.477 1.00 76.62 93 TYR A O 1
ATOM 698 N N . PRO A 1 94 ? 13.405 3.932 -16.791 1.00 73.06 94 PRO A N 1
ATOM 699 C CA . PRO A 1 94 ? 13.410 5.373 -17.037 1.00 73.06 94 PRO A CA 1
ATOM 700 C C . PRO A 1 94 ? 12.864 5.713 -18.426 1.00 73.06 94 PRO A C 1
ATOM 702 O O . PRO A 1 94 ? 12.985 4.930 -19.374 1.00 73.06 94 PRO A O 1
ATOM 705 N N . TYR A 1 95 ? 12.238 6.884 -18.540 1.00 69.31 95 TYR A N 1
ATOM 706 C CA . TYR A 1 95 ? 11.727 7.370 -19.816 1.00 69.31 95 TYR A CA 1
ATOM 707 C C . TYR A 1 95 ? 12.866 7.429 -20.832 1.00 69.31 95 TYR A C 1
ATOM 709 O O . TYR A 1 95 ? 13.853 8.144 -20.647 1.00 69.31 95 TYR A O 1
ATOM 717 N N . ARG A 1 96 ? 12.734 6.695 -21.939 1.00 67.62 96 ARG A N 1
ATOM 718 C CA . ARG A 1 96 ? 13.688 6.800 -23.041 1.00 67.62 96 ARG A CA 1
ATOM 719 C C . ARG A 1 96 ? 13.360 8.057 -23.845 1.00 67.62 96 ARG A C 1
ATOM 721 O O . ARG A 1 96 ? 12.604 8.003 -24.812 1.00 67.62 96 ARG A O 1
ATOM 728 N N . VAL A 1 97 ? 13.929 9.193 -23.452 1.00 60.22 97 VAL A N 1
ATOM 729 C CA . VAL A 1 97 ? 13.843 10.421 -24.250 1.00 60.22 97 VAL A CA 1
ATOM 730 C C . VAL A 1 97 ? 14.740 10.260 -25.477 1.00 60.22 97 VAL A C 1
ATOM 732 O O . VAL A 1 97 ? 15.963 10.350 -25.394 1.00 60.22 97 VAL A O 1
ATOM 735 N N . VAL A 1 98 ? 14.139 10.018 -26.642 1.00 57.75 98 VAL A N 1
ATOM 736 C CA . VAL A 1 98 ? 14.864 10.085 -27.916 1.00 57.75 98 VAL A CA 1
ATOM 737 C C . VAL A 1 98 ? 14.991 11.555 -28.308 1.00 57.75 98 VAL A C 1
ATOM 739 O O . VAL A 1 98 ? 14.102 12.122 -28.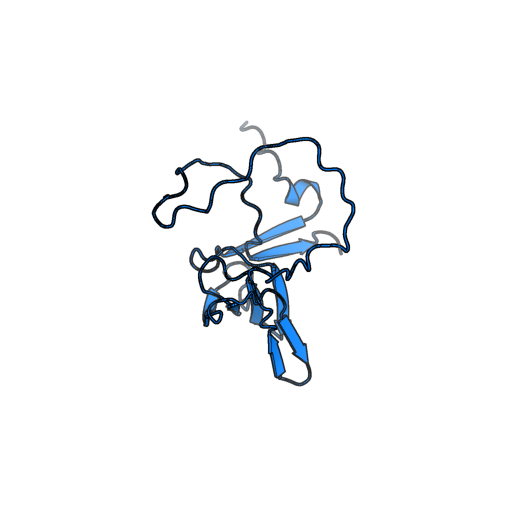941 1.00 57.75 98 VAL A O 1
ATOM 742 N N . VAL A 1 99 ? 16.105 12.191 -27.943 1.00 55.28 99 VAL A N 1
ATOM 743 C CA . VAL A 1 99 ? 16.437 13.527 -28.454 1.00 55.28 99 VAL A CA 1
ATOM 744 C C . VAL A 1 99 ? 16.903 13.385 -29.904 1.00 55.28 99 VAL A C 1
ATOM 746 O O . VAL A 1 99 ? 18.022 12.946 -30.172 1.00 55.28 99 VAL A O 1
ATOM 749 N N . ARG A 1 100 ? 16.062 13.771 -30.869 1.00 47.66 100 ARG A N 1
ATOM 750 C CA . ARG A 1 100 ? 16.518 13.975 -32.252 1.00 47.66 100 ARG A CA 1
ATOM 751 C C . ARG A 1 100 ? 17.355 15.256 -32.291 1.00 47.66 100 ARG A C 1
ATOM 753 O O . ARG A 1 100 ? 16.841 16.339 -32.008 1.00 47.66 100 ARG A O 1
ATOM 760 N N . ARG A 1 101 ? 18.652 15.141 -32.613 1.00 46.66 101 ARG A N 1
ATOM 761 C CA . ARG A 1 101 ? 19.545 16.299 -32.809 1.00 46.66 101 ARG A CA 1
ATOM 762 C C . ARG A 1 101 ? 18.885 17.283 -33.788 1.00 46.66 101 ARG A C 1
ATOM 764 O O . ARG A 1 101 ? 18.645 16.919 -34.932 1.00 46.66 101 ARG A O 1
ATOM 771 N N . GLY A 1 102 ? 18.605 18.507 -33.329 1.00 58.06 102 GLY A N 1
ATOM 772 C CA . GLY A 1 102 ? 18.174 19.622 -34.184 1.00 58.06 102 GLY A CA 1
ATOM 773 C C . GLY A 1 102 ? 16.856 20.321 -33.827 1.00 58.06 102 GLY A C 1
ATOM 774 O O . GLY A 1 102 ? 16.606 21.374 -34.404 1.00 58.06 102 GLY A O 1
ATOM 775 N N . GLN A 1 103 ? 16.033 19.819 -32.891 1.00 51.00 103 GLN A N 1
ATOM 776 C CA . GLN A 1 103 ? 14.684 20.386 -32.662 1.00 51.00 103 GLN A CA 1
ATOM 777 C C . GLN A 1 103 ? 14.380 20.874 -31.235 1.00 51.00 103 GLN A C 1
ATOM 779 O O . GLN A 1 103 ? 13.220 21.016 -30.867 1.00 51.00 103 GLN A O 1
ATOM 784 N N . ILE A 1 104 ? 15.399 21.190 -30.431 1.00 41.88 104 ILE A N 1
ATOM 785 C CA . ILE A 1 104 ? 15.210 21.908 -29.163 1.00 41.88 104 ILE A CA 1
ATOM 786 C C . ILE A 1 104 ? 16.350 22.922 -28.999 1.00 41.88 104 ILE A C 1
ATOM 788 O O . ILE A 1 104 ? 17.500 22.542 -28.793 1.00 41.88 104 ILE A O 1
ATOM 792 N N . ARG A 1 105 ? 16.045 24.224 -29.077 1.00 38.44 105 ARG A N 1
ATOM 793 C CA . ARG A 1 105 ? 16.952 25.284 -28.605 1.00 38.44 105 ARG A CA 1
ATOM 794 C C . ARG A 1 105 ? 16.626 25.563 -27.137 1.00 38.44 105 ARG A C 1
ATOM 796 O O . ARG A 1 105 ? 15.875 26.479 -26.829 1.00 38.44 105 ARG A O 1
ATOM 803 N N . VAL A 1 106 ? 17.197 24.773 -26.231 1.00 41.12 106 VAL A N 1
ATOM 804 C CA . VAL A 1 106 ? 17.325 25.171 -24.823 1.00 41.12 106 VAL A CA 1
ATOM 805 C C . VAL A 1 106 ? 18.722 25.763 -24.679 1.00 41.12 106 VAL A C 1
ATOM 807 O O . VAL A 1 106 ? 19.715 25.086 -24.939 1.00 41.12 106 VAL A O 1
ATOM 810 N N . ARG A 1 107 ? 18.821 27.040 -24.297 1.00 38.22 107 ARG A N 1
ATOM 811 C CA . ARG A 1 107 ? 20.079 27.575 -23.767 1.00 38.22 107 ARG A CA 1
ATOM 812 C C . ARG A 1 107 ? 20.181 27.121 -22.313 1.00 38.22 107 ARG A C 1
ATOM 814 O O . ARG A 1 107 ? 19.627 27.770 -21.435 1.00 38.22 107 ARG A O 1
ATOM 821 N N . LEU A 1 108 ? 20.854 25.998 -22.081 1.00 40.97 108 LEU A N 1
ATOM 822 C CA . LEU A 1 108 ? 21.364 25.653 -20.757 1.00 40.97 108 LEU A CA 1
ATOM 823 C C . LEU A 1 108 ? 22.688 26.404 -20.577 1.00 40.97 108 LEU A C 1
ATOM 825 O O . LEU A 1 108 ? 23.592 26.266 -21.402 1.00 40.97 108 LEU A O 1
ATOM 829 N N . GLY A 1 109 ? 22.780 27.235 -19.538 1.00 37.19 109 GLY A N 1
ATOM 830 C CA . GLY A 1 109 ? 24.073 27.700 -19.039 1.00 37.19 109 GLY A CA 1
ATOM 831 C C . GLY A 1 109 ? 24.898 26.488 -18.608 1.00 37.19 109 GLY A C 1
ATOM 832 O O . GLY A 1 109 ? 24.335 25.516 -18.109 1.00 37.19 109 GLY A O 1
ATOM 833 N N . ALA A 1 110 ? 26.203 26.522 -18.873 1.00 45.09 110 ALA A N 1
ATOM 834 C CA . ALA A 1 110 ? 27.112 25.411 -18.621 1.00 45.09 110 ALA A CA 1
ATOM 835 C C . ALA A 1 110 ? 27.046 24.965 -17.150 1.00 45.09 110 ALA A C 1
ATOM 837 O O . ALA A 1 110 ? 27.486 25.680 -16.254 1.00 45.09 110 ALA A O 1
ATOM 838 N N . GLY A 1 111 ? 26.479 23.784 -16.929 1.00 41.84 111 GLY A N 1
ATOM 839 C CA . GLY A 1 111 ? 26.547 23.034 -15.685 1.00 41.84 111 GLY A CA 1
ATOM 840 C C . GLY A 1 111 ? 26.905 21.603 -16.054 1.00 41.84 111 GLY A C 1
ATOM 841 O O . GLY A 1 111 ? 26.194 20.972 -16.834 1.00 41.84 111 GLY A O 1
ATOM 842 N N . GLU A 1 112 ? 28.060 21.162 -15.573 1.00 49.03 112 GLU A N 1
ATOM 843 C CA . GLU A 1 112 ? 28.669 19.856 -15.819 1.00 49.03 112 GLU A CA 1
ATOM 844 C C . GLU A 1 112 ? 27.684 18.704 -15.539 1.00 49.03 112 GLU A C 1
ATOM 846 O O . GLU A 1 112 ? 26.851 18.783 -14.635 1.00 49.03 112 GLU A O 1
ATOM 851 N N . GLY A 1 113 ? 27.753 17.649 -16.356 1.00 40.72 113 GLY A N 1
ATOM 852 C CA . GLY A 1 113 ? 26.799 16.540 -16.356 1.00 40.72 113 GLY A CA 1
ATOM 853 C C . GLY A 1 113 ? 26.703 15.809 -15.014 1.00 40.72 113 GLY A C 1
ATOM 854 O O . GLY A 1 113 ? 27.704 15.575 -14.340 1.00 40.72 113 GLY A O 1
ATOM 855 N N . LEU A 1 114 ? 25.483 15.416 -14.642 1.00 43.28 114 LEU A N 1
ATOM 856 C CA . LEU A 1 114 ? 25.253 14.546 -13.490 1.00 43.28 114 LEU A CA 1
ATOM 857 C C . LEU A 1 114 ? 25.860 13.155 -13.767 1.00 43.28 114 LEU A C 1
ATOM 859 O O . LEU A 1 114 ? 25.612 12.605 -14.842 1.00 43.28 114 LEU A O 1
ATOM 863 N N . PRO A 1 115 ? 26.639 12.580 -12.834 1.00 47.47 115 PRO A N 1
ATOM 864 C CA . PRO A 1 115 ? 27.234 11.260 -13.011 1.00 47.47 115 PRO A CA 1
ATOM 865 C C . PRO A 1 115 ? 26.178 10.144 -12.977 1.00 47.47 115 PRO A C 1
ATOM 867 O O . PRO A 1 115 ? 25.171 10.246 -12.274 1.00 47.47 115 PRO A O 1
ATOM 870 N N . GLU A 1 116 ? 26.441 9.069 -13.726 1.00 45.72 116 GLU A N 1
ATOM 871 C CA . GLU A 1 116 ? 25.645 7.834 -13.722 1.00 45.72 116 GLU A CA 1
ATOM 872 C C . GLU A 1 116 ? 25.551 7.241 -12.300 1.00 45.72 116 GLU A C 1
ATOM 874 O O . GLU A 1 116 ? 26.538 7.271 -11.554 1.00 45.72 116 GLU A O 1
ATOM 879 N N . PRO A 1 117 ? 24.387 6.704 -11.892 1.00 46.16 117 PRO A N 1
ATOM 880 C CA . PRO A 1 117 ? 24.214 6.139 -10.561 1.00 46.16 117 PRO A CA 1
ATOM 881 C C . PRO A 1 117 ? 25.039 4.855 -10.379 1.00 46.16 117 PRO A C 1
ATOM 883 O O . PRO A 1 117 ? 24.943 3.913 -11.163 1.00 46.16 117 PRO A O 1
ATOM 886 N N . ASP A 1 118 ? 25.826 4.826 -9.303 1.00 53.91 118 ASP A N 1
ATOM 887 C CA . ASP A 1 118 ? 26.651 3.689 -8.886 1.00 53.91 118 ASP A CA 1
ATOM 888 C C . ASP A 1 118 ? 25.776 2.573 -8.270 1.00 53.91 118 ASP A C 1
ATOM 890 O O . ASP A 1 118 ? 25.112 2.822 -7.253 1.00 53.91 118 ASP A O 1
ATOM 894 N N . PRO A 1 119 ? 25.755 1.355 -8.852 1.00 45.91 119 PRO A N 1
ATOM 895 C CA . PRO A 1 119 ? 24.920 0.249 -8.384 1.00 45.91 119 PRO A CA 1
ATOM 896 C C . PRO A 1 119 ? 25.315 -0.290 -7.000 1.00 45.91 119 PRO A C 1
ATOM 898 O O . PRO A 1 119 ? 24.480 -0.927 -6.356 1.00 45.91 119 PRO A O 1
ATOM 901 N N . ASP A 1 120 ? 26.530 -0.010 -6.519 1.00 44.34 120 ASP A N 1
ATOM 902 C CA . ASP A 1 120 ? 27.035 -0.494 -5.226 1.00 44.34 120 ASP A CA 1
ATOM 903 C C . ASP A 1 120 ? 26.980 0.566 -4.116 1.00 44.34 120 ASP A C 1
ATOM 905 O O . ASP A 1 120 ? 27.310 0.298 -2.951 1.00 44.34 120 ASP A O 1
ATOM 909 N N . ARG A 1 121 ? 26.498 1.776 -4.428 1.00 54.62 121 ARG A N 1
ATOM 910 C CA . ARG A 1 121 ? 26.377 2.850 -3.443 1.00 54.62 121 ARG A CA 1
ATOM 911 C C . ARG A 1 121 ? 25.240 2.557 -2.466 1.00 54.62 121 ARG A C 1
ATOM 913 O O . ARG A 1 121 ? 24.088 2.942 -2.673 1.00 54.62 121 ARG A O 1
ATOM 920 N N . ARG A 1 122 ? 25.570 1.941 -1.328 1.00 46.41 122 ARG A N 1
ATOM 921 C CA . ARG A 1 122 ? 24.685 1.944 -0.154 1.00 46.41 122 ARG A CA 1
ATOM 922 C C . ARG A 1 122 ? 24.407 3.395 0.232 1.00 46.41 122 ARG A C 1
ATOM 924 O O . ARG A 1 122 ? 25.338 4.164 0.479 1.00 46.41 122 ARG A O 1
ATOM 931 N N . ARG A 1 123 ? 23.124 3.777 0.266 1.00 51.56 123 ARG A N 1
ATOM 932 C CA . ARG A 1 123 ? 22.716 5.092 0.778 1.00 51.56 123 ARG A CA 1
ATOM 933 C C . ARG A 1 123 ? 23.267 5.240 2.203 1.00 51.56 123 ARG A C 1
ATOM 935 O O . ARG A 1 123 ? 23.196 4.267 2.959 1.00 51.56 123 ARG A O 1
ATOM 942 N N . PRO A 1 124 ? 23.847 6.396 2.567 1.00 39.78 124 PRO A N 1
ATOM 943 C CA . PRO A 1 124 ? 24.325 6.595 3.924 1.00 39.78 124 PRO A CA 1
ATOM 944 C C . PRO A 1 124 ? 23.151 6.386 4.881 1.00 39.78 124 PRO A C 1
ATOM 946 O O . PRO A 1 124 ? 22.060 6.910 4.657 1.00 39.78 124 PRO A O 1
ATOM 949 N N . GLY A 1 125 ? 23.380 5.582 5.920 1.00 45.22 125 GLY A N 1
ATOM 950 C CA . GLY A 1 125 ? 22.472 5.454 7.053 1.00 45.22 125 GLY A CA 1
ATOM 951 C C . GLY A 1 125 ? 22.451 6.773 7.812 1.00 45.22 125 GLY A C 1
ATOM 952 O O . GLY A 1 125 ? 23.197 6.952 8.767 1.00 45.22 125 GLY A O 1
ATOM 953 N N . GLY A 1 126 ? 21.660 7.717 7.317 1.00 36.03 126 GLY A N 1
ATOM 954 C CA . GLY A 1 126 ? 21.352 8.980 7.961 1.00 36.03 126 GLY A CA 1
ATOM 955 C C . GLY A 1 126 ? 19.890 8.959 8.369 1.00 36.03 126 GLY A C 1
ATOM 956 O O . GLY A 1 126 ? 19.019 8.681 7.548 1.00 36.03 126 GLY A O 1
ATOM 957 N N . SER A 1 127 ? 19.638 9.214 9.648 1.00 41.06 127 SER A N 1
ATOM 958 C CA . SER A 1 127 ? 18.327 9.532 10.202 1.00 41.06 127 SER A CA 1
ATOM 959 C C . SER A 1 127 ? 17.844 10.856 9.608 1.00 41.06 127 SER A C 1
ATOM 961 O O . SER A 1 127 ? 18.013 11.910 10.217 1.00 41.06 127 SER A O 1
ATOM 963 N N . ASP A 1 128 ? 17.330 10.803 8.386 1.00 34.56 128 ASP A N 1
ATOM 964 C CA . ASP A 1 128 ? 16.754 11.949 7.699 1.00 34.56 128 ASP A CA 1
ATOM 965 C C . ASP A 1 128 ? 15.252 11.695 7.577 1.00 34.56 128 ASP A C 1
ATOM 967 O O . ASP A 1 128 ? 14.791 10.840 6.817 1.00 34.56 128 ASP A O 1
ATOM 971 N N . GLU A 1 129 ? 14.485 12.401 8.402 1.00 39.41 129 GLU A N 1
ATOM 972 C CA . GLU A 1 129 ? 13.028 12.311 8.562 1.00 39.41 129 GLU A CA 1
ATOM 973 C C . GLU A 1 129 ? 12.269 12.864 7.332 1.00 39.41 129 GLU A C 1
ATOM 975 O O . GLU A 1 129 ? 11.184 13.430 7.427 1.00 39.41 129 GLU A O 1
ATOM 980 N N . SER A 1 130 ? 12.859 12.771 6.140 1.00 33.62 130 SER A N 1
ATOM 981 C CA . SER A 1 130 ? 12.387 13.427 4.918 1.00 33.62 130 SER A CA 1
ATOM 982 C C . SER A 1 130 ? 12.804 12.668 3.653 1.00 33.62 130 SER A C 1
ATOM 984 O O . SER A 1 130 ? 13.202 13.257 2.653 1.00 33.62 130 SER A O 1
ATOM 986 N N . ALA A 1 131 ? 12.676 11.340 3.659 1.00 30.09 131 ALA A N 1
ATOM 987 C CA . ALA A 1 131 ? 12.542 10.571 2.424 1.00 30.09 131 ALA A CA 1
ATOM 988 C C . ALA A 1 131 ? 11.046 10.418 2.125 1.00 30.09 131 ALA A C 1
ATOM 990 O O . ALA A 1 131 ? 10.369 9.560 2.684 1.00 30.09 131 ALA A O 1
ATOM 991 N N . ALA A 1 132 ? 10.515 11.297 1.277 1.00 32.75 132 ALA A N 1
ATOM 992 C CA . ALA A 1 132 ? 9.161 11.175 0.761 1.00 32.75 132 ALA A CA 1
ATOM 993 C C . ALA A 1 132 ? 8.972 9.797 0.108 1.00 32.75 132 ALA A C 1
ATOM 995 O O . ALA A 1 132 ? 9.634 9.507 -0.882 1.00 32.75 132 ALA A O 1
ATOM 996 N N . CYS A 1 133 ? 8.077 8.979 0.655 1.00 28.92 133 CYS A N 1
ATOM 997 C CA . CYS A 1 133 ? 7.187 8.076 -0.071 1.00 28.92 133 CYS A CA 1
ATOM 998 C C . CYS A 1 133 ? 6.147 7.532 0.922 1.00 28.92 133 CYS A C 1
ATOM 1000 O O . CYS A 1 133 ? 6.420 7.402 2.113 1.00 28.92 133 CYS A O 1
ATOM 1002 N N . LEU A 1 134 ? 4.917 7.317 0.471 1.00 35.47 134 LEU A N 1
ATOM 1003 C CA . LEU A 1 134 ? 3.762 7.128 1.340 1.00 35.47 134 LEU A CA 1
ATOM 1004 C C . LEU A 1 134 ? 3.876 5.807 2.131 1.00 35.47 134 LEU A C 1
ATOM 1006 O O . LEU A 1 134 ? 3.660 4.725 1.584 1.00 35.47 134 LEU A O 1
ATOM 1010 N N . ALA A 1 135 ? 4.147 5.887 3.436 1.00 39.75 135 ALA A N 1
ATOM 1011 C CA . ALA A 1 135 ? 3.714 4.848 4.362 1.00 39.75 135 ALA A CA 1
ATOM 1012 C C . ALA A 1 135 ? 2.183 4.882 4.417 1.00 39.75 135 ALA A C 1
ATOM 1014 O O . ALA A 1 135 ? 1.587 5.962 4.456 1.00 39.75 135 ALA A O 1
ATOM 1015 N N . LEU A 1 136 ? 1.526 3.722 4.400 1.00 46.12 136 LEU A N 1
ATOM 1016 C CA . LEU A 1 136 ? 0.074 3.699 4.522 1.00 46.12 136 LEU A CA 1
ATOM 1017 C C . LEU A 1 136 ? -0.303 4.206 5.920 1.00 46.12 136 LEU A C 1
ATOM 1019 O O . LEU A 1 136 ? -0.121 3.503 6.915 1.00 46.12 136 LEU A O 1
ATOM 1023 N N . VAL A 1 137 ? -0.841 5.421 5.975 1.00 53.09 137 VAL A N 1
ATOM 1024 C CA . VAL A 1 137 ? -1.372 6.042 7.187 1.00 53.09 137 VAL A CA 1
ATOM 1025 C C . VAL A 1 137 ? -2.889 5.970 7.130 1.00 53.09 137 VAL A C 1
ATOM 1027 O O . VAL A 1 137 ? -3.515 6.542 6.238 1.00 53.09 137 VAL A O 1
ATOM 1030 N N . VAL A 1 138 ? -3.485 5.277 8.098 1.00 59.09 138 VAL A N 1
ATOM 1031 C CA . VAL A 1 138 ? -4.933 5.312 8.308 1.00 59.09 138 VAL A CA 1
ATOM 1032 C C . VAL A 1 138 ? -5.207 6.357 9.380 1.00 59.09 138 VAL A C 1
ATOM 1034 O O . VAL A 1 138 ? -4.724 6.239 10.507 1.00 59.09 138 VAL A O 1
ATOM 1037 N N . ALA A 1 139 ? -5.957 7.395 9.022 1.00 51.56 139 ALA A N 1
ATOM 1038 C CA . ALA A 1 139 ? -6.332 8.470 9.931 1.00 51.56 139 ALA A CA 1
ATOM 1039 C C . ALA A 1 139 ? -7.854 8.609 10.008 1.00 51.56 139 ALA A C 1
ATOM 1041 O O . ALA A 1 139 ? -8.563 8.368 9.029 1.00 51.56 139 ALA A O 1
ATOM 1042 N N . ARG A 1 140 ? -8.355 9.014 11.178 1.00 60.53 140 ARG A N 1
ATOM 1043 C CA . ARG A 1 140 ? -9.780 9.282 11.419 1.00 60.53 140 ARG A CA 1
ATOM 1044 C C . ARG A 1 140 ? -9.993 10.768 11.712 1.00 60.53 140 ARG A C 1
ATOM 1046 O O . ARG A 1 140 ? -9.189 11.371 12.422 1.00 60.53 140 ARG A O 1
ATOM 1053 N N . THR A 1 141 ? -11.086 11.347 11.203 1.00 62.75 141 THR A N 1
ATOM 1054 C CA . THR A 1 141 ? -11.553 12.674 11.648 1.00 62.75 141 THR A CA 1
ATOM 1055 C C . THR A 1 141 ? -12.109 12.590 13.066 1.00 62.75 141 THR A C 1
ATOM 1057 O O . THR A 1 141 ? -12.885 11.694 13.394 1.00 62.75 141 THR A O 1
ATOM 1060 N N . THR A 1 142 ? -11.729 13.540 13.912 1.00 66.56 142 THR A N 1
ATOM 1061 C CA . THR A 1 142 ? -12.247 13.645 15.287 1.00 66.56 142 THR A CA 1
ATOM 1062 C C . THR A 1 142 ? -13.530 14.468 15.395 1.00 66.56 142 THR A C 1
ATOM 1064 O O . THR A 1 142 ? -14.106 14.562 16.477 1.00 66.56 142 THR A O 1
ATOM 1067 N N . ARG A 1 143 ? -14.006 15.051 14.288 1.00 58.56 143 ARG A N 1
ATOM 1068 C CA . ARG A 1 143 ? -15.264 15.806 14.235 1.00 58.56 143 ARG A CA 1
ATOM 1069 C C . ARG A 1 143 ? -16.244 15.124 13.283 1.00 58.56 143 ARG A C 1
ATOM 1071 O O . ARG A 1 143 ? -15.874 14.839 12.141 1.00 58.56 143 ARG A O 1
ATOM 1078 N N . GLY A 1 144 ? -17.442 14.845 13.801 1.00 44.09 144 GLY A N 1
ATOM 1079 C CA . GLY A 1 144 ? -18.638 14.474 13.039 1.00 44.09 144 GLY A CA 1
ATOM 1080 C C . GLY A 1 144 ? -19.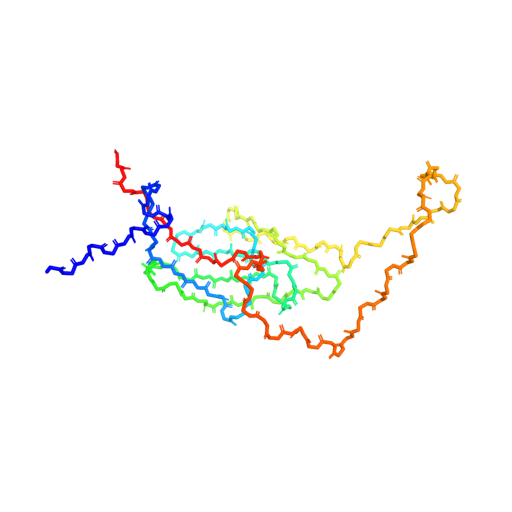480 15.691 12.692 1.00 44.09 144 GLY A C 1
ATOM 1081 O O . GLY A 1 144 ? -19.280 16.742 13.346 1.00 44.09 144 GLY A O 1
#

Foldseek 3Di:
DPDPDDDDPQVVVQKDFQAWDCLVVQQQWADWDDDPQWIWTAGQQPVQFGIWIWGPPPVRDIHTPDTDGQDPQFGFRDWDDDPNDIDTDTHGPPDPPPDDPPPDPDPDDDDDDDDDDDPPDDDPPDPDPDPDHDTDTDMDGNDD